Protein AF-A0A915KGJ5-F1 (afdb_monomer_lite)

Structure (mmCIF, N/CA/C/O backbone):
data_AF-A0A915KGJ5-F1
#
_entry.id   AF-A0A915KGJ5-F1
#
loop_
_atom_site.group_PDB
_atom_site.id
_atom_site.type_symbol
_atom_site.label_atom_id
_atom_site.label_alt_id
_atom_site.label_comp_id
_atom_site.label_asym_id
_atom_site.label_entity_id
_atom_site.label_seq_id
_atom_site.pdbx_PDB_ins_code
_atom_site.Cartn_x
_atom_site.Cartn_y
_atom_site.Cartn_z
_atom_site.occupancy
_atom_site.B_iso_or_equiv
_atom_site.auth_seq_id
_atom_site.auth_comp_id
_atom_site.auth_asym_id
_atom_site.auth_atom_id
_atom_site.pdbx_PDB_model_num
ATOM 1 N N . MET A 1 1 ? -24.200 -21.996 11.556 1.00 48.22 1 MET A N 1
ATOM 2 C CA . MET A 1 1 ? -23.016 -21.329 10.969 1.00 48.22 1 MET A CA 1
ATOM 3 C C . MET A 1 1 ? -23.219 -19.826 11.081 1.00 48.22 1 MET A C 1
ATOM 5 O O . MET A 1 1 ? -24.140 -19.310 10.462 1.00 48.22 1 MET A O 1
ATOM 9 N N . SER A 1 2 ? -22.452 -19.153 11.942 1.00 57.19 2 SER A N 1
ATOM 10 C CA . SER A 1 2 ? -22.522 -17.695 12.121 1.00 57.19 2 SER A CA 1
ATOM 11 C C . SER A 1 2 ? -21.951 -17.005 10.878 1.00 57.19 2 SER A C 1
ATOM 13 O O . SER A 1 2 ? -20.855 -17.358 10.444 1.00 57.19 2 SER A O 1
ATOM 15 N N . ARG A 1 3 ? -22.691 -16.072 10.267 1.00 61.84 3 ARG A N 1
ATOM 16 C CA . ARG A 1 3 ? -22.175 -15.239 9.170 1.00 61.84 3 ARG A CA 1
ATOM 17 C C . ARG A 1 3 ? -21.145 -14.283 9.767 1.00 61.84 3 ARG A C 1
ATOM 19 O O . ARG A 1 3 ? -21.531 -13.338 10.446 1.00 61.84 3 ARG A O 1
ATOM 26 N N . ALA A 1 4 ? -19.860 -14.539 9.528 1.00 66.31 4 ALA A N 1
ATOM 27 C CA . ALA A 1 4 ? -18.812 -13.568 9.827 1.00 66.31 4 ALA A CA 1
ATOM 28 C C . ALA A 1 4 ? -19.155 -12.249 9.123 1.00 66.31 4 ALA A C 1
ATOM 30 O O . ALA A 1 4 ? -19.509 -12.252 7.938 1.00 66.31 4 ALA A O 1
ATOM 31 N N . SER A 1 5 ? -19.121 -11.137 9.857 1.00 79.69 5 SER A N 1
ATOM 32 C CA . SER A 1 5 ? -19.411 -9.844 9.255 1.00 79.69 5 SER A CA 1
ATOM 33 C C . SER A 1 5 ? -18.279 -9.474 8.294 1.00 79.69 5 SER A C 1
ATOM 35 O O . SER A 1 5 ? -17.119 -9.838 8.493 1.00 79.69 5 SER A O 1
ATOM 37 N N . LEU A 1 6 ? -18.607 -8.743 7.231 1.00 75.81 6 LEU A N 1
ATOM 38 C CA . LEU A 1 6 ? -17.634 -8.315 6.221 1.00 75.81 6 LEU A CA 1
ATOM 39 C C . LEU A 1 6 ? -16.491 -7.490 6.848 1.00 75.81 6 LEU A C 1
ATOM 41 O O . LEU A 1 6 ? -15.350 -7.561 6.396 1.00 75.81 6 LEU A O 1
ATOM 45 N N . SER A 1 7 ? -16.779 -6.772 7.938 1.00 76.38 7 SER A N 1
ATOM 46 C CA . SER A 1 7 ? -15.783 -6.063 8.744 1.00 76.38 7 SER A CA 1
ATOM 47 C C . SER A 1 7 ? -14.808 -6.990 9.464 1.00 76.38 7 SER A C 1
ATOM 49 O O . SER A 1 7 ? -13.621 -6.675 9.494 1.00 76.38 7 SER A O 1
ATOM 51 N N . ASP A 1 8 ? -15.265 -8.130 9.988 1.00 79.12 8 ASP A N 1
ATOM 52 C CA . ASP A 1 8 ? -14.396 -9.082 10.696 1.00 79.12 8 ASP A CA 1
ATOM 53 C C . ASP A 1 8 ? -13.410 -9.742 9.727 1.00 79.12 8 ASP A C 1
ATOM 55 O O . ASP A 1 8 ? -12.226 -9.889 10.024 1.00 79.12 8 ASP A O 1
ATOM 59 N N . VAL A 1 9 ? -13.885 -10.074 8.521 1.00 83.06 9 VAL A N 1
ATOM 60 C CA . VAL A 1 9 ? -13.047 -10.633 7.451 1.00 83.06 9 VAL A CA 1
ATOM 61 C C . VAL A 1 9 ? -11.989 -9.622 7.012 1.00 83.06 9 VAL A C 1
ATOM 63 O O . VAL A 1 9 ? -10.813 -9.964 6.885 1.00 83.06 9 VAL A O 1
ATOM 66 N N . PHE A 1 10 ? -12.387 -8.364 6.811 1.00 79.38 10 PHE A N 1
ATOM 67 C CA . PHE A 1 10 ? -11.464 -7.313 6.389 1.00 79.38 10 PHE A CA 1
ATOM 68 C C . PHE A 1 10 ? -10.444 -6.968 7.478 1.00 79.38 10 PHE A C 1
ATOM 70 O O . PHE A 1 1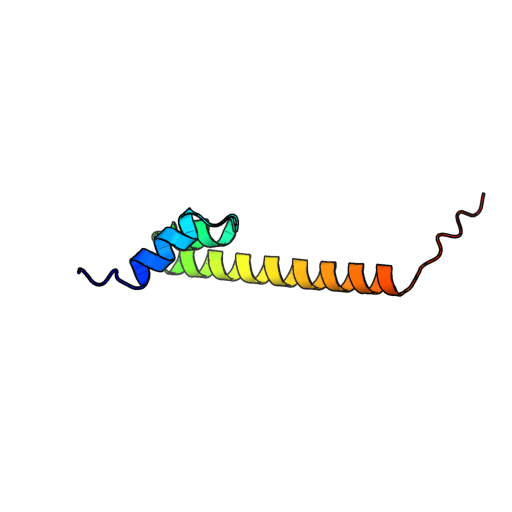0 ? -9.282 -6.705 7.180 1.00 79.38 10 PHE A O 1
ATOM 77 N N . GLN A 1 11 ? -10.859 -7.006 8.744 1.00 79.94 11 GLN A N 1
ATOM 78 C CA . GLN A 1 11 ? -9.960 -6.809 9.870 1.00 79.94 11 GLN A CA 1
ATOM 79 C C . GLN A 1 11 ? -8.924 -7.929 9.957 1.00 79.94 11 GLN A C 1
ATOM 81 O O . GLN A 1 11 ? -7.732 -7.643 10.040 1.00 79.94 11 GLN A O 1
ATOM 86 N N . HIS A 1 12 ? -9.355 -9.186 9.852 1.00 82.69 12 HIS A N 1
ATOM 87 C CA . HIS A 1 12 ? -8.429 -10.310 9.892 1.00 82.69 12 HIS A CA 1
ATOM 88 C C . HIS A 1 12 ? -7.429 -10.270 8.728 1.00 82.69 12 HIS A C 1
ATOM 90 O O . HIS A 1 12 ? -6.237 -10.515 8.917 1.00 82.69 12 HIS A O 1
ATOM 96 N N . PHE A 1 13 ? -7.888 -9.878 7.538 1.00 84.31 13 PHE A N 1
ATOM 97 C CA . PHE A 1 13 ? -7.023 -9.655 6.383 1.00 84.31 13 PHE A CA 1
ATOM 98 C C . PHE A 1 13 ? -6.015 -8.520 6.616 1.00 84.31 13 PHE A C 1
ATOM 100 O O . PHE A 1 13 ? -4.830 -8.685 6.341 1.00 84.31 13 PHE A O 1
ATOM 107 N N . ALA A 1 14 ? -6.456 -7.382 7.160 1.00 80.81 14 ALA A N 1
ATOM 108 C CA . ALA A 1 14 ? -5.588 -6.238 7.445 1.00 80.81 14 ALA A CA 1
ATOM 109 C C . ALA A 1 14 ? -4.532 -6.524 8.531 1.00 80.81 14 ALA A C 1
ATOM 111 O O . ALA A 1 14 ? -3.497 -5.862 8.563 1.00 80.81 14 ALA A O 1
ATOM 112 N N . GLU A 1 15 ? -4.777 -7.499 9.408 1.00 80.69 15 GLU A N 1
ATOM 113 C CA . GLU A 1 15 ? -3.836 -7.933 10.449 1.00 80.69 15 GLU A CA 1
ATOM 114 C C . GLU A 1 15 ? -2.849 -9.010 9.968 1.00 80.69 15 GLU A C 1
ATOM 116 O O . GLU A 1 15 ? -1.743 -9.101 10.493 1.00 80.69 15 GLU A O 1
ATOM 121 N N . THR A 1 16 ? -3.226 -9.817 8.972 1.00 83.44 16 THR A N 1
ATOM 122 C CA . THR A 1 16 ? -2.396 -10.917 8.436 1.00 83.44 16 THR A CA 1
ATOM 123 C C . THR A 1 16 ? -1.632 -10.550 7.166 1.00 83.44 16 THR A C 1
ATOM 125 O O . THR A 1 16 ? -0.717 -11.266 6.758 1.00 83.44 16 THR A O 1
ATOM 128 N N . THR A 1 17 ? -1.986 -9.435 6.532 1.00 83.75 17 THR A N 1
ATOM 129 C CA . THR A 1 17 ? -1.314 -8.934 5.334 1.00 83.75 17 THR A CA 1
ATOM 130 C C . THR A 1 17 ? 0.071 -8.365 5.637 1.00 83.75 17 THR A C 1
ATOM 132 O O . THR A 1 17 ? 0.321 -7.759 6.677 1.00 83.75 17 THR A O 1
ATOM 135 N N . THR A 1 18 ? 0.977 -8.500 4.671 1.00 85.75 18 THR A N 1
ATOM 136 C CA . THR A 1 18 ? 2.295 -7.850 4.676 1.00 85.75 18 THR A CA 1
ATOM 137 C C . THR A 1 18 ? 2.228 -6.379 4.257 1.00 85.75 18 THR A C 1
ATOM 139 O O . THR A 1 18 ? 3.235 -5.673 4.304 1.00 85.75 18 THR A O 1
ATOM 142 N N . ILE A 1 19 ? 1.051 -5.888 3.849 1.00 82.69 19 ILE A N 1
ATOM 143 C CA . ILE A 1 19 ? 0.856 -4.492 3.461 1.00 82.69 19 ILE A CA 1
ATOM 144 C C . ILE A 1 19 ? 0.700 -3.642 4.723 1.00 82.69 19 ILE A C 1
ATOM 146 O O . ILE A 1 19 ? -0.409 -3.401 5.204 1.00 82.69 19 ILE A O 1
ATOM 150 N N . SER A 1 20 ? 1.822 -3.128 5.228 1.00 78.88 20 SER A N 1
ATOM 151 C CA . SER A 1 20 ? 1.887 -2.341 6.467 1.00 78.88 20 SER A CA 1
ATOM 152 C C . SER A 1 20 ? 0.877 -1.187 6.518 1.00 78.88 20 SER A C 1
ATOM 154 O O . SER A 1 20 ? 0.336 -0.887 7.577 1.00 78.88 20 SER A O 1
ATOM 156 N N . GLY A 1 21 ? 0.572 -0.551 5.379 1.00 78.06 21 GLY A N 1
ATOM 157 C CA . GLY A 1 21 ? -0.380 0.564 5.305 1.00 78.06 21 GLY A CA 1
ATOM 158 C C . GLY A 1 21 ? -1.820 0.199 5.687 1.00 78.06 21 GLY A C 1
ATOM 159 O O . GLY A 1 21 ? -2.494 0.988 6.347 1.00 78.06 21 GLY A O 1
ATOM 160 N N . LEU A 1 22 ? -2.279 -1.010 5.344 1.00 82.38 22 LEU A N 1
ATOM 161 C CA . LEU A 1 22 ? -3.635 -1.485 5.657 1.00 82.38 22 LEU A CA 1
ATOM 162 C C . LEU A 1 22 ? -3.835 -1.693 7.161 1.00 82.38 22 LEU A C 1
ATOM 164 O O . LEU A 1 22 ? -4.892 -1.354 7.697 1.00 82.38 22 LEU A O 1
ATOM 168 N N . PHE A 1 23 ? -2.795 -2.155 7.854 1.00 82.44 23 PHE A N 1
ATOM 169 C CA . PHE A 1 23 ? -2.810 -2.312 9.305 1.00 82.44 23 PHE A CA 1
ATOM 170 C C . PHE A 1 23 ? -3.034 -0.973 10.027 1.00 82.44 23 PHE A C 1
ATOM 172 O O . PHE A 1 23 ? -3.865 -0.881 10.933 1.00 82.44 23 PHE A O 1
ATOM 179 N N . PHE A 1 24 ? -2.344 0.095 9.610 1.00 81.69 24 PHE A N 1
ATOM 180 C CA . PHE A 1 24 ? -2.489 1.417 10.237 1.00 81.69 24 PHE A CA 1
ATOM 181 C C . PHE A 1 24 ? -3.861 2.047 9.986 1.00 81.69 24 PHE A C 1
ATOM 183 O O . PHE A 1 24 ? -4.431 2.649 10.901 1.00 81.69 24 PHE A O 1
ATOM 190 N N . ILE A 1 25 ? -4.419 1.863 8.785 1.00 85.19 25 ILE A N 1
ATOM 191 C CA . ILE A 1 25 ? -5.780 2.310 8.458 1.00 85.19 25 ILE A CA 1
ATOM 192 C C . ILE A 1 25 ? -6.793 1.599 9.360 1.00 85.19 25 ILE A C 1
ATOM 194 O O . ILE A 1 25 ? -7.679 2.243 9.919 1.00 85.19 25 ILE A O 1
ATOM 198 N N . GLN A 1 26 ? -6.652 0.288 9.564 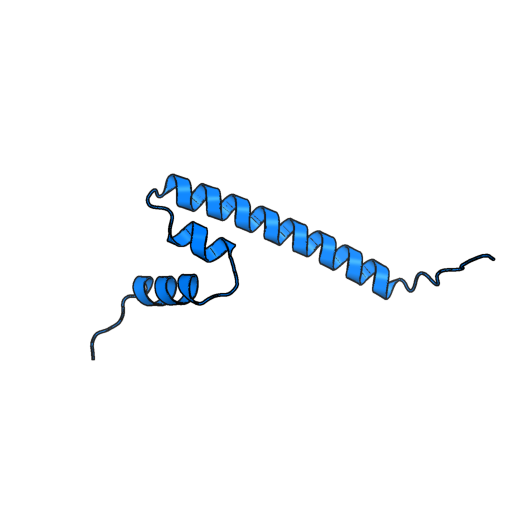1.00 82.88 26 GLN A N 1
ATOM 199 C CA . GLN A 1 26 ? -7.611 -0.470 10.366 1.00 82.88 26 GLN A CA 1
ATOM 200 C C . GLN A 1 26 ? -7.480 -0.192 11.871 1.00 82.88 26 GLN A C 1
ATOM 202 O O . GLN A 1 26 ? -8.491 -0.062 12.563 1.00 82.88 26 GLN A O 1
ATOM 207 N N . LYS A 1 27 ? -6.248 -0.020 12.371 1.00 84.00 27 LYS A N 1
ATOM 208 C CA . LYS A 1 27 ? -5.949 0.253 13.788 1.00 84.00 27 LYS A CA 1
ATOM 209 C C . LYS A 1 27 ? -6.367 1.657 14.247 1.00 84.00 27 LYS A C 1
ATOM 211 O O . LYS A 1 27 ? -6.509 1.901 15.448 1.00 84.00 27 LYS A O 1
ATOM 216 N N . ALA A 1 28 ? -6.549 2.602 13.327 1.00 86.12 28 ALA A N 1
ATOM 217 C CA . ALA A 1 28 ? -6.936 3.965 13.666 1.00 86.12 28 ALA A CA 1
ATOM 218 C C . ALA A 1 28 ? -8.345 4.020 14.294 1.00 86.12 28 ALA A C 1
ATOM 220 O O . ALA A 1 28 ? -9.333 3.587 13.706 1.00 86.12 28 ALA A O 1
ATOM 221 N N . LYS A 1 29 ? -8.445 4.601 15.499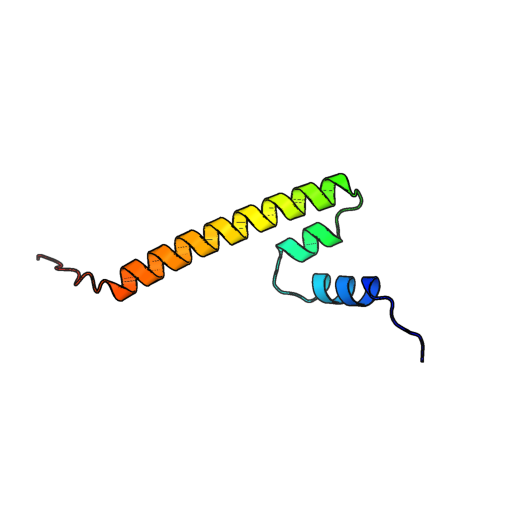 1.00 84.12 29 LYS A N 1
ATOM 222 C CA . LYS A 1 29 ? -9.707 4.693 16.260 1.00 84.12 29 LYS A CA 1
ATOM 223 C C . LYS A 1 29 ? -10.684 5.744 15.716 1.00 84.12 29 LYS A C 1
ATOM 225 O O . LYS A 1 29 ? -11.888 5.596 15.875 1.00 84.12 29 LYS A O 1
ATOM 230 N N . SER A 1 30 ? -10.171 6.807 15.092 1.00 89.75 30 SER A N 1
ATOM 231 C CA . SER A 1 30 ? -10.967 7.915 14.542 1.00 89.75 30 SER A CA 1
ATOM 232 C C . SER A 1 30 ? -11.129 7.782 13.032 1.00 89.75 30 SER A C 1
ATOM 234 O O . SER A 1 30 ? -10.158 7.487 12.338 1.00 89.75 30 SER A O 1
ATOM 236 N N . VAL A 1 31 ? -12.326 8.082 12.517 1.00 88.19 31 VAL A N 1
ATOM 237 C CA . VAL A 1 31 ? -12.615 8.119 11.071 1.00 88.19 31 VAL A CA 1
ATOM 238 C C . VAL A 1 31 ? -11.689 9.099 10.347 1.00 88.19 31 VAL A C 1
ATOM 240 O O . VAL A 1 31 ? -11.164 8.772 9.289 1.00 88.19 31 VAL A O 1
ATOM 243 N N . ILE A 1 32 ? -11.411 10.260 10.945 1.00 91.00 32 ILE A N 1
ATOM 244 C CA . ILE A 1 32 ? -10.507 11.264 10.361 1.00 91.00 32 ILE A CA 1
ATOM 245 C C . ILE A 1 32 ? -9.102 10.676 10.208 1.00 91.00 32 ILE A C 1
ATOM 247 O O . ILE A 1 32 ? -8.486 10.787 9.154 1.00 91.00 32 ILE A O 1
ATOM 251 N N . LEU A 1 33 ? -8.615 9.983 11.239 1.00 87.69 33 LEU A N 1
ATOM 252 C CA . LEU A 1 33 ? -7.297 9.359 11.207 1.00 87.69 33 LEU A CA 1
ATOM 253 C C . LEU A 1 33 ? -7.238 8.212 10.184 1.00 87.69 33 LEU A C 1
ATOM 255 O O . LEU A 1 33 ? -6.230 8.073 9.496 1.00 87.69 33 LEU A O 1
ATOM 259 N N . LYS A 1 34 ? -8.323 7.437 10.026 1.00 88.06 34 LYS A N 1
ATOM 260 C CA . LYS A 1 34 ? -8.444 6.427 8.958 1.00 88.06 34 LYS A CA 1
ATOM 261 C C . LYS A 1 34 ? -8.300 7.056 7.576 1.00 88.06 34 LYS A C 1
ATOM 263 O O . LYS A 1 34 ? -7.560 6.537 6.746 1.00 88.06 34 LYS A O 1
ATOM 268 N N . VAL A 1 35 ? -8.973 8.184 7.344 1.00 91.00 35 VAL A N 1
ATOM 269 C CA . VAL A 1 35 ? -8.901 8.920 6.074 1.00 91.00 35 VAL A CA 1
ATOM 270 C C . VAL A 1 35 ? -7.486 9.441 5.828 1.00 91.00 35 VAL A C 1
ATOM 272 O O . VAL A 1 35 ? -6.963 9.252 4.735 1.00 91.00 35 VAL A O 1
ATOM 275 N N . VAL A 1 36 ? -6.830 10.014 6.842 1.00 92.56 36 VAL A N 1
ATOM 276 C CA . VAL A 1 36 ? -5.438 10.485 6.733 1.00 92.56 36 VAL A CA 1
ATOM 277 C C . VAL A 1 36 ? -4.494 9.345 6.343 1.00 92.56 36 VAL A C 1
ATOM 279 O O . VAL A 1 36 ? -3.734 9.484 5.386 1.00 92.56 36 VAL A O 1
ATOM 282 N N . TRP A 1 37 ? -4.573 8.196 7.021 1.00 90.38 37 TRP A N 1
ATOM 283 C CA . TRP A 1 37 ? -3.760 7.028 6.667 1.00 90.38 37 TRP A CA 1
ATOM 284 C C . TRP A 1 37 ? -4.067 6.497 5.267 1.00 90.38 37 TRP A C 1
ATOM 286 O O . TRP A 1 37 ? -3.149 6.100 4.553 1.00 90.38 37 TRP A O 1
ATOM 296 N N . CYS A 1 38 ? -5.333 6.533 4.851 1.00 90.75 38 CYS A N 1
ATOM 297 C CA . CYS A 1 38 ? -5.741 6.125 3.512 1.00 90.75 38 CYS A CA 1
ATOM 298 C C . CYS A 1 38 ? -5.131 7.036 2.435 1.00 90.75 38 CYS A C 1
ATOM 300 O O . CYS A 1 38 ? -4.560 6.544 1.465 1.00 90.75 38 CYS A O 1
ATOM 302 N N . ILE A 1 39 ? -5.159 8.358 2.639 1.00 93.00 39 ILE A N 1
ATOM 303 C CA . ILE A 1 39 ? -4.543 9.330 1.723 1.00 93.00 39 ILE A CA 1
ATOM 304 C C . ILE A 1 39 ? -3.035 9.082 1.613 1.00 93.00 39 ILE A C 1
ATOM 306 O O . ILE A 1 39 ? -2.511 8.976 0.506 1.00 93.00 39 ILE A O 1
ATOM 310 N N . ILE A 1 40 ? -2.342 8.935 2.747 1.00 92.94 40 ILE A N 1
ATOM 311 C CA . ILE A 1 40 ? -0.897 8.663 2.769 1.00 92.94 40 ILE A CA 1
ATOM 312 C C . ILE A 1 40 ? -0.582 7.367 2.013 1.00 92.94 40 ILE A C 1
ATOM 314 O O . ILE A 1 40 ? 0.342 7.332 1.201 1.00 92.94 40 ILE A O 1
ATOM 318 N N . PHE A 1 41 ? -1.369 6.313 2.237 1.00 91.31 41 PHE A N 1
ATOM 319 C CA . PHE A 1 41 ? -1.193 5.035 1.558 1.00 91.31 41 PHE A CA 1
ATOM 320 C C . PHE A 1 41 ? -1.355 5.160 0.037 1.00 91.31 41 PHE A C 1
ATOM 322 O O . PHE A 1 41 ? -0.497 4.690 -0.708 1.00 91.31 41 PHE A O 1
ATOM 329 N N . VAL A 1 42 ? -2.400 5.846 -0.435 1.00 93.44 42 VAL A N 1
ATOM 330 C CA . VAL A 1 42 ? -2.637 6.066 -1.873 1.00 93.44 42 VAL A CA 1
ATOM 331 C C . VAL A 1 42 ? -1.502 6.865 -2.517 1.00 93.44 42 VAL A C 1
ATOM 333 O O . VAL A 1 42 ? -1.055 6.523 -3.615 1.00 93.44 42 VAL A O 1
ATOM 336 N N . VAL A 1 43 ? -0.993 7.895 -1.835 1.00 94.44 43 VAL A N 1
ATOM 337 C CA . VAL A 1 43 ? 0.150 8.683 -2.321 1.00 94.44 43 VAL A CA 1
ATOM 338 C C . VAL A 1 43 ? 1.395 7.807 -2.457 1.00 94.44 43 VAL A C 1
ATOM 340 O O . VAL A 1 43 ? 2.041 7.835 -3.504 1.00 94.44 43 VAL A O 1
ATOM 343 N N . LEU A 1 44 ? 1.706 6.987 -1.448 1.00 92.88 44 LEU A N 1
ATOM 344 C CA . LEU A 1 44 ? 2.856 6.079 -1.492 1.00 92.88 44 LEU A CA 1
ATOM 345 C C . LEU A 1 44 ? 2.742 5.067 -2.634 1.00 92.88 44 LEU A C 1
ATOM 347 O O . LEU A 1 44 ? 3.684 4.925 -3.408 1.00 92.88 44 LEU A O 1
ATOM 351 N N . VAL A 1 45 ? 1.580 4.427 -2.792 1.00 93.12 45 VAL A N 1
ATOM 352 C CA . VAL A 1 45 ? 1.335 3.481 -3.892 1.00 93.12 45 VAL A CA 1
ATOM 353 C C . VAL A 1 45 ? 1.524 4.163 -5.246 1.00 93.12 45 VAL A C 1
ATOM 355 O O . VAL A 1 45 ? 2.206 3.624 -6.114 1.00 93.12 45 VAL A O 1
ATOM 358 N N . THR A 1 46 ? 0.984 5.370 -5.419 1.00 94.69 46 THR A N 1
ATOM 359 C CA . THR A 1 46 ? 1.116 6.129 -6.671 1.00 94.69 46 THR A CA 1
ATOM 360 C C . THR A 1 46 ? 2.580 6.440 -6.982 1.00 94.69 46 THR A C 1
ATOM 362 O O . THR A 1 46 ? 3.032 6.229 -8.107 1.00 94.69 46 THR A O 1
ATOM 365 N N . MET A 1 47 ? 3.350 6.881 -5.985 1.00 94.75 47 MET A N 1
ATOM 366 C CA . MET A 1 47 ? 4.783 7.144 -6.145 1.00 94.75 47 MET A CA 1
ATOM 367 C C . MET A 1 47 ? 5.558 5.876 -6.512 1.00 94.75 47 MET A C 1
ATOM 369 O O . MET A 1 47 ? 6.383 5.906 -7.425 1.00 94.75 47 MET A O 1
ATOM 373 N N . THR A 1 48 ? 5.261 4.748 -5.862 1.00 92.56 48 THR A N 1
ATOM 374 C CA . THR A 1 48 ? 5.866 3.453 -6.197 1.00 92.56 48 THR A CA 1
ATOM 375 C C . THR A 1 48 ? 5.538 3.031 -7.626 1.00 92.56 48 THR A C 1
ATOM 377 O O . THR A 1 48 ? 6.431 2.584 -8.340 1.00 92.56 48 THR A O 1
ATOM 380 N N . VAL A 1 49 ? 4.295 3.210 -8.083 1.00 94.75 49 VAL A N 1
ATOM 381 C CA . VAL A 1 49 ? 3.894 2.896 -9.464 1.00 94.75 49 VAL A CA 1
ATOM 382 C C . VAL A 1 49 ? 4.659 3.758 -10.468 1.00 94.75 49 VAL A C 1
ATOM 384 O O . VAL A 1 49 ? 5.152 3.230 -11.463 1.00 94.75 49 VAL A O 1
ATOM 387 N N . ILE A 1 50 ? 4.817 5.057 -10.200 1.00 95.19 50 ILE A N 1
ATOM 388 C CA . ILE A 1 50 ? 5.584 5.965 -11.066 1.00 95.19 50 ILE A CA 1
ATOM 389 C C . ILE A 1 50 ? 7.051 5.524 -11.151 1.00 95.19 50 ILE A C 1
ATOM 391 O O . ILE A 1 50 ? 7.593 5.407 -12.250 1.00 95.19 50 ILE A O 1
ATOM 395 N N . GLN A 1 51 ? 7.690 5.231 -10.015 1.00 93.81 51 GLN A N 1
ATOM 396 C CA . GLN A 1 51 ? 9.081 4.761 -9.986 1.00 93.81 51 GLN A CA 1
ATOM 397 C C . GLN A 1 51 ? 9.250 3.401 -10.668 1.00 93.81 51 GLN A C 1
ATOM 399 O O . GLN A 1 51 ? 10.217 3.186 -11.400 1.00 93.81 51 GLN A O 1
ATOM 404 N N . CYS A 1 52 ? 8.302 2.489 -10.454 1.00 93.94 52 CYS A N 1
ATOM 405 C CA . CYS A 1 52 ? 8.288 1.178 -11.087 1.00 93.94 52 CYS A CA 1
ATOM 406 C C . CYS A 1 52 ? 8.174 1.319 -12.606 1.00 93.94 52 CYS A C 1
ATOM 408 O O . CYS A 1 52 ? 8.982 0.744 -13.331 1.00 93.94 52 CYS A O 1
ATOM 410 N N . LYS A 1 53 ? 7.252 2.162 -13.087 1.00 93.12 53 LYS A N 1
ATOM 411 C CA . LYS A 1 53 ? 7.118 2.480 -14.509 1.00 93.12 53 LYS A CA 1
ATOM 412 C C . LYS A 1 53 ? 8.422 3.039 -15.079 1.00 93.12 53 LYS A C 1
ATOM 414 O O . LYS A 1 53 ? 8.905 2.511 -16.073 1.00 93.12 53 LYS A O 1
ATOM 419 N N . GLY A 1 54 ? 9.022 4.039 -14.429 1.00 90.25 54 GLY A N 1
ATOM 420 C CA . GLY A 1 54 ? 10.297 4.606 -14.878 1.00 90.25 54 GLY A CA 1
ATOM 421 C C . GLY A 1 54 ? 11.431 3.574 -14.901 1.00 90.25 54 GLY A C 1
ATOM 422 O O . GLY A 1 54 ? 12.237 3.558 -15.828 1.00 90.25 54 GLY A O 1
ATOM 423 N N . SER A 1 55 ? 11.462 2.654 -13.934 1.00 89.69 55 SER A N 1
ATOM 424 C CA . SER A 1 55 ? 12.445 1.562 -13.896 1.00 89.69 55 SER A CA 1
ATOM 425 C C . SER A 1 55 ? 12.232 0.558 -15.030 1.00 89.69 55 SER A C 1
ATOM 427 O O . SER A 1 55 ? 13.201 0.120 -15.643 1.00 89.69 55 SER A O 1
ATOM 429 N N . ILE A 1 56 ? 10.977 0.224 -15.349 1.00 90.44 56 ILE A N 1
ATOM 430 C CA . ILE A 1 56 ? 10.624 -0.649 -16.476 1.00 90.44 56 ILE A CA 1
ATOM 431 C C . ILE A 1 56 ? 10.995 0.018 -17.801 1.00 90.44 56 ILE A C 1
ATOM 433 O O . ILE A 1 56 ? 11.629 -0.615 -18.634 1.00 90.44 56 ILE A O 1
ATOM 437 N N . GLU A 1 57 ? 10.661 1.294 -17.994 1.00 89.56 57 GLU A N 1
ATOM 438 C CA . GLU A 1 57 ? 11.048 2.055 -19.189 1.00 89.56 57 GLU A CA 1
ATOM 439 C C . GLU A 1 57 ? 12.575 2.142 -19.329 1.00 89.56 57 GLU A C 1
ATOM 441 O O . GLU A 1 57 ? 13.119 1.971 -20.421 1.00 89.56 57 GLU A O 1
ATOM 446 N N . THR A 1 58 ? 13.291 2.318 -18.217 1.00 85.06 58 THR A N 1
ATOM 447 C CA . THR A 1 58 ? 14.761 2.297 -18.199 1.00 85.06 58 THR A CA 1
ATOM 448 C C . THR A 1 58 ? 15.305 0.916 -18.565 1.00 85.06 58 THR A C 1
ATOM 450 O O . THR A 1 58 ? 16.228 0.814 -19.360 1.00 85.06 58 THR A O 1
ATOM 453 N N . TYR A 1 59 ? 14.721 -0.163 -18.043 1.00 85.31 59 TYR A N 1
ATOM 454 C CA . TYR A 1 59 ? 15.120 -1.527 -18.390 1.00 85.31 59 TYR A CA 1
ATOM 455 C C . TYR A 1 59 ? 14.854 -1.843 -19.870 1.00 85.31 59 TYR A C 1
ATOM 457 O O . TYR A 1 59 ? 15.724 -2.363 -20.566 1.00 85.31 59 TYR A O 1
ATOM 465 N N . LEU A 1 60 ? 13.669 -1.480 -20.367 1.00 86.06 60 LEU A N 1
ATOM 466 C CA . LEU A 1 60 ? 13.244 -1.714 -21.748 1.00 86.06 60 LEU A CA 1
ATOM 467 C C . LEU A 1 60 ? 13.982 -0.843 -2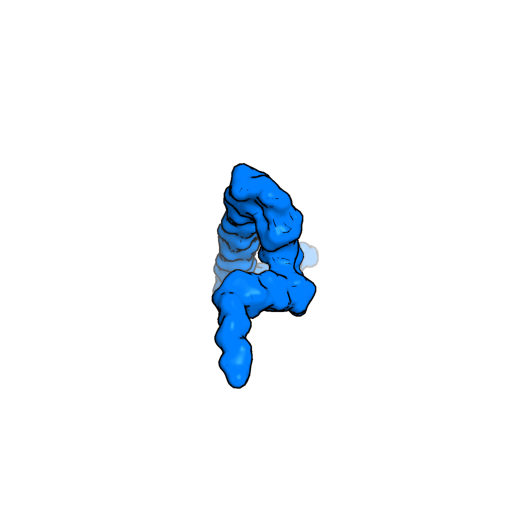2.763 1.00 86.06 60 LEU A C 1
ATOM 469 O O . LEU A 1 60 ? 14.095 -1.234 -23.921 1.00 86.06 60 LEU A O 1
ATOM 473 N N . SER A 1 61 ? 14.492 0.320 -22.358 1.00 83.50 61 SER A N 1
ATOM 474 C CA . SER A 1 61 ? 15.263 1.185 -23.254 1.00 83.50 61 SER A CA 1
ATOM 475 C C . SER A 1 61 ? 16.680 0.672 -23.527 1.00 83.50 61 SER A C 1
ATOM 477 O O . SER A 1 61 ? 17.383 1.302 -24.313 1.00 83.50 61 SER A O 1
ATOM 479 N N . TYR A 1 62 ? 17.091 -0.465 -22.936 1.00 68.19 62 TYR A N 1
ATOM 480 C CA . TYR A 1 62 ? 18.430 -1.055 -23.074 1.00 68.19 62 TYR A CA 1
ATOM 481 C C . TYR A 1 62 ? 19.530 0.017 -23.116 1.00 68.19 62 TYR A C 1
ATOM 483 O O . TYR A 1 62 ? 20.267 0.100 -24.107 1.00 68.19 62 TYR A O 1
ATOM 491 N N . PRO A 1 63 ? 19.660 0.875 -22.084 1.00 65.62 63 PRO A N 1
ATOM 492 C CA . PRO A 1 63 ? 20.788 1.776 -22.002 1.00 65.62 63 PRO A CA 1
ATOM 493 C C . PRO A 1 63 ? 22.009 0.893 -21.773 1.00 65.62 63 PRO A C 1
ATOM 495 O O . PRO A 1 63 ? 22.353 0.554 -20.644 1.00 65.62 63 PRO A O 1
ATOM 498 N N . ASN A 1 64 ? 22.631 0.450 -22.867 1.00 63.41 64 ASN A N 1
ATOM 499 C CA . ASN A 1 64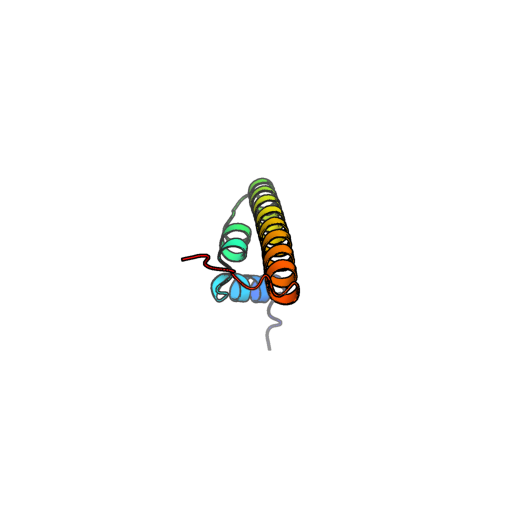 ? 23.928 -0.189 -22.841 1.00 63.41 64 ASN A CA 1
ATOM 500 C C . ASN A 1 64 ? 24.812 0.780 -22.070 1.00 63.41 64 ASN A C 1
ATOM 502 O O . ASN A 1 64 ? 25.104 1.874 -22.555 1.00 63.41 64 ASN A O 1
ATOM 506 N N . SER A 1 65 ? 25.166 0.419 -20.839 1.00 61.25 65 SER A N 1
ATOM 507 C CA . SER A 1 65 ? 26.150 1.143 -20.063 1.00 61.25 65 SER A CA 1
ATOM 508 C C . SER A 1 65 ? 27.441 1.048 -20.861 1.00 61.25 65 SER A C 1
ATOM 510 O O . SER A 1 65 ? 28.185 0.072 -20.755 1.00 61.25 65 SER A O 1
ATOM 512 N N . VAL A 1 66 ? 27.680 2.034 -21.725 1.00 57.53 66 VAL A N 1
ATOM 513 C CA . VAL A 1 66 ? 28.988 2.279 -22.307 1.00 57.53 66 VAL A CA 1
ATOM 514 C C . VAL A 1 66 ? 29.821 2.786 -21.142 1.00 57.53 66 VAL A C 1
ATOM 516 O O . VAL A 1 66 ? 30.003 3.984 -20.943 1.00 57.53 66 VAL A O 1
ATOM 519 N N . THR A 1 67 ? 30.269 1.849 -20.311 1.00 52.78 67 THR A N 1
ATOM 520 C CA . THR A 1 67 ? 31.347 2.057 -19.360 1.00 52.78 67 THR A CA 1
ATOM 521 C C . THR A 1 67 ? 32.572 2.333 -20.215 1.00 52.78 67 THR A C 1
ATOM 523 O O . THR A 1 67 ? 33.281 1.419 -20.635 1.00 52.78 67 THR A O 1
ATOM 526 N N . ARG A 1 68 ? 32.758 3.604 -20.577 1.00 50.12 68 ARG A N 1
ATOM 527 C CA . ARG A 1 68 ? 33.970 4.079 -21.230 1.00 50.12 68 ARG A CA 1
ATOM 528 C C . ARG A 1 68 ? 35.073 3.959 -20.177 1.00 50.12 68 ARG A C 1
ATOM 530 O O . ARG A 1 68 ? 35.082 4.729 -19.219 1.00 50.12 68 ARG 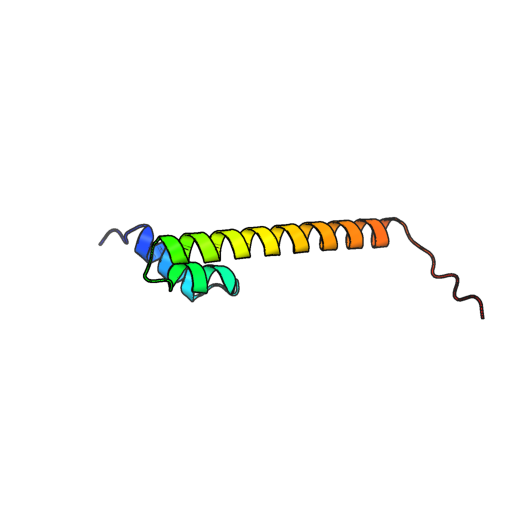A O 1
ATOM 537 N N . LYS A 1 69 ? 35.887 2.908 -20.297 1.00 44.84 69 LYS A N 1
ATOM 538 C CA . LYS A 1 69 ? 37.200 2.841 -19.649 1.00 44.84 69 LYS A CA 1
ATOM 539 C C . LYS A 1 69 ? 38.083 3.967 -20.171 1.00 44.84 69 LYS A C 1
ATOM 541 O O . LYS A 1 69 ? 37.921 4.315 -21.365 1.00 44.84 69 LYS A O 1
#

InterPro domains:
  IPR001873 Epithelial sodium channel [PF00858] (13-67)

Radius of gyration: 19.66 Å; chains: 1; bounding box: 60×33×40 Å

Secondary structure (DSSP, 8-state):
-----HHHHHHHHHHH-S-HHHHHHHH-SSHHHHHHHHHHHHHHHHHHHHHHHHHHHHHHT--------

Organism: Romanomermis culicivorax (NCBI:txid13658)

pLDDT: mean 81.94, std 12.39, range [44.84, 95.19]

Sequence (69 aa):
MSRASLSDVFQHFAETTTISGLFFIQKAKSVILKVVWCIIFVVLVTMTVIQCKGSIETYLSYPNSVTRK

Foldseek 3Di:
DDPDDPLNVLQVCLVPDPLVLSVQLNPDPDPVSNVVSVVVSVVVVVVVVVVVVVVVVVVVVCPPPPPPD